Protein AF-A0A357D8L4-F1 (afdb_monomer_lite)

Foldseek 3Di:
DPPVVVCVVVVVLDDDKDWPAQDPPPRVPPTDIDGPDCSVVVVVVVVCVVPPPND

pLDDT: mean 92.93, std 10.93, range [50.53, 98.56]

Radius of gyration: 14.75 Å; chains: 1; bounding box: 34×18×35 Å

Secondary structure (DSSP, 8-state):
--HHHHHHHTGGG---EEEEE--SSSHHHH-EEEESSSHHHHHHHHHHHHSTT--

Structure (mmCIF, N/CA/C/O backbone):
data_AF-A0A357D8L4-F1
#
_entry.id   AF-A0A357D8L4-F1
#
loop_
_atom_site.group_PDB
_atom_site.id
_atom_site.type_symbol
_atom_site.label_atom_id
_atom_site.label_alt_id
_atom_site.label_comp_id
_atom_site.label_asym_id
_atom_site.label_entity_id
_atom_site.label_seq_id
_atom_site.pdbx_PDB_ins_code
_atom_site.Cartn_x
_atom_site.Cartn_y
_atom_site.Cartn_z
_atom_site.occupancy
_atom_site.B_iso_or_equiv
_atom_site.auth_seq_id
_atom_site.auth_comp_id
_atom_site.auth_asym_id
_atom_site.auth_atom_id
_atom_site.pdbx_PDB_model_num
ATOM 1 N N . ILE A 1 1 ? 7.806 8.524 -17.914 1.00 68.69 1 ILE A N 1
ATOM 2 C CA . ILE A 1 1 ? 6.915 7.376 -17.623 1.00 68.69 1 ILE A CA 1
ATOM 3 C C . ILE A 1 1 ? 5.854 7.843 -16.638 1.00 68.69 1 ILE A C 1
ATOM 5 O O . ILE A 1 1 ? 6.210 8.448 -15.630 1.00 68.69 1 ILE A O 1
ATOM 9 N N . ASP A 1 2 ? 4.575 7.643 -16.949 1.00 88.75 2 ASP A N 1
ATOM 10 C CA . ASP A 1 2 ? 3.491 7.936 -16.010 1.00 88.75 2 ASP A CA 1
ATOM 11 C C . ASP A 1 2 ? 3.461 6.845 -14.928 1.00 88.75 2 ASP A C 1
ATOM 13 O O . ASP A 1 2 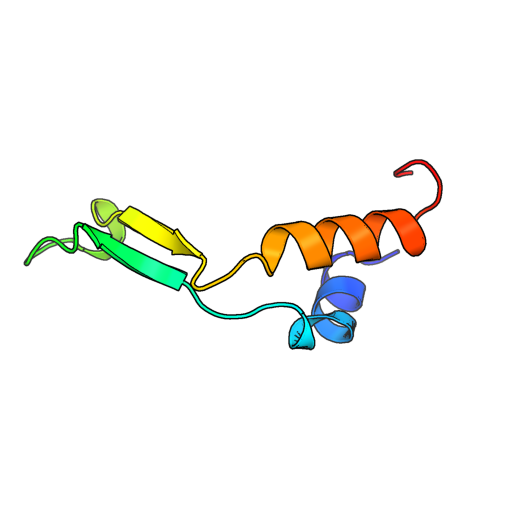? 3.212 5.672 -15.209 1.00 88.75 2 ASP A O 1
ATOM 17 N N . ARG A 1 3 ? 3.749 7.238 -13.683 1.00 90.19 3 ARG A N 1
ATOM 18 C CA . ARG A 1 3 ? 3.799 6.322 -12.536 1.00 90.19 3 ARG A CA 1
ATOM 19 C C . ARG A 1 3 ? 2.428 5.725 -12.217 1.00 90.19 3 ARG A C 1
ATOM 21 O O . ARG A 1 3 ? 2.375 4.591 -11.757 1.00 90.19 3 ARG A O 1
ATOM 28 N N . MET A 1 4 ? 1.338 6.452 -12.471 1.00 93.00 4 MET A N 1
ATOM 29 C CA . MET A 1 4 ? -0.020 5.949 -12.257 1.00 93.00 4 MET A CA 1
ATOM 30 C C . MET A 1 4 ? -0.384 4.900 -13.303 1.00 93.00 4 MET A C 1
ATOM 32 O O . MET A 1 4 ? -0.957 3.869 -12.953 1.00 93.00 4 MET A O 1
ATOM 36 N N . LEU A 1 5 ? -0.004 5.127 -14.564 1.00 95.69 5 LEU A N 1
ATOM 37 C CA . LEU A 1 5 ? -0.206 4.147 -15.630 1.00 95.69 5 LEU A CA 1
ATOM 38 C C . LEU A 1 5 ? 0.603 2.869 -15.367 1.00 95.69 5 LEU A C 1
ATOM 40 O O . LEU A 1 5 ? 0.028 1.783 -15.361 1.00 95.69 5 LEU A O 1
ATOM 44 N N . TRP A 1 6 ? 1.896 2.997 -15.043 1.00 95.56 6 TRP A N 1
ATOM 45 C CA . TRP A 1 6 ? 2.744 1.847 -14.702 1.00 95.56 6 TRP A CA 1
ATOM 46 C C . TRP A 1 6 ? 2.201 1.071 -13.493 1.00 95.56 6 TRP A C 1
ATOM 48 O O . TRP A 1 6 ? 2.151 -0.160 -13.505 1.00 95.56 6 TRP A O 1
ATOM 58 N N . LEU A 1 7 ? 1.740 1.777 -12.452 1.00 95.50 7 LEU A N 1
ATOM 59 C CA . LEU A 1 7 ? 1.154 1.140 -11.272 1.00 95.50 7 LEU A CA 1
ATOM 60 C C . LEU A 1 7 ? -0.143 0.399 -11.621 1.00 95.50 7 LEU A C 1
ATOM 62 O O . LEU A 1 7 ? -0.375 -0.699 -11.121 1.00 95.50 7 LEU A O 1
ATOM 66 N N . TYR A 1 8 ? -0.977 0.965 -12.498 1.00 96.38 8 TYR A N 1
ATOM 67 C CA . TYR A 1 8 ? -2.198 0.314 -12.972 1.00 96.38 8 TYR A CA 1
ATOM 68 C C . TYR A 1 8 ? -1.904 -0.958 -13.783 1.00 96.38 8 TYR A C 1
ATOM 70 O O . TYR A 1 8 ? -2.586 -1.976 -13.611 1.00 96.38 8 TYR A O 1
ATOM 78 N N . GLU A 1 9 ? -0.875 -0.945 -14.628 1.00 96.94 9 GLU A N 1
ATOM 79 C CA . GLU A 1 9 ? -0.411 -2.123 -15.371 1.00 96.94 9 GLU A CA 1
ATOM 80 C C . GLU A 1 9 ? 0.103 -3.220 -14.427 1.00 96.94 9 GLU A C 1
ATOM 82 O O . GLU A 1 9 ? -0.233 -4.396 -14.593 1.00 96.94 9 GLU A O 1
ATOM 87 N N . ASN A 1 10 ? 0.811 -2.827 -13.365 1.00 97.38 10 ASN A N 1
ATOM 88 C CA . ASN A 1 10 ? 1.391 -3.724 -12.364 1.00 97.38 10 ASN A CA 1
ATOM 89 C C . ASN A 1 10 ? 0.479 -4.008 -11.157 1.00 97.38 10 ASN A C 1
ATOM 91 O O . ASN A 1 10 ? 0.891 -4.701 -10.228 1.00 97.38 10 ASN A O 1
ATOM 95 N N . ARG A 1 11 ? -0.783 -3.553 -11.162 1.00 97.38 11 ARG A N 1
ATOM 96 C CA . ARG A 1 11 ? -1.716 -3.652 -10.015 1.00 97.38 11 ARG A CA 1
ATOM 97 C C . ARG A 1 11 ? -1.943 -5.069 -9.484 1.00 97.38 11 ARG A C 1
ATOM 99 O O . ARG A 1 11 ? -2.381 -5.230 -8.357 1.00 97.38 11 ARG A O 1
ATOM 106 N N . LYS A 1 12 ? -1.652 -6.099 -10.286 1.00 97.75 12 LYS A N 1
ATOM 107 C CA . LYS A 1 12 ? -1.722 -7.511 -9.872 1.00 97.75 12 LYS A CA 1
ATOM 108 C C . LYS A 1 12 ? -0.688 -7.873 -8.803 1.00 97.75 12 LYS A C 1
ATOM 110 O O . LYS A 1 12 ? -0.873 -8.861 -8.108 1.00 97.75 12 LYS A O 1
ATOM 115 N N . LEU A 1 13 ? 0.388 -7.093 -8.701 1.00 97.44 13 LEU A N 1
ATOM 116 C CA . LEU A 1 13 ? 1.372 -7.202 -7.630 1.00 97.44 13 LEU A CA 1
ATOM 117 C C . LEU A 1 13 ? 0.889 -6.553 -6.336 1.00 97.44 13 LEU A C 1
ATOM 119 O O . LEU A 1 13 ? 1.541 -6.739 -5.325 1.00 97.44 13 LEU A O 1
ATOM 123 N N . ILE A 1 14 ? -0.186 -5.760 -6.358 1.00 96.50 14 ILE A N 1
ATOM 124 C CA . ILE A 1 14 ? -0.707 -5.073 -5.178 1.00 96.50 14 ILE A CA 1
ATOM 125 C C . ILE A 1 14 ? -1.775 -5.961 -4.556 1.00 96.50 14 ILE A C 1
ATOM 127 O O . ILE A 1 14 ? -2.803 -6.241 -5.171 1.00 96.50 14 ILE A O 1
ATOM 131 N N . GLU A 1 15 ? -1.527 -6.388 -3.327 1.00 97.06 15 GLU A N 1
ATOM 132 C CA . GLU A 1 15 ? -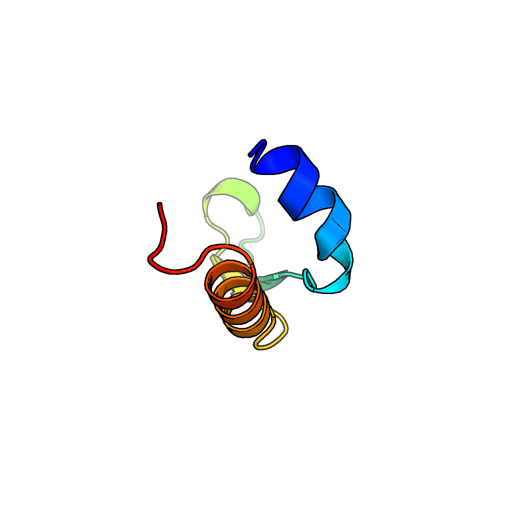2.501 -7.135 -2.543 1.00 97.06 15 GLU A CA 1
ATOM 133 C C . GLU A 1 15 ? -3.203 -6.197 -1.543 1.00 97.06 15 GLU A C 1
ATOM 135 O O . GLU A 1 15 ? -3.391 -5.008 -1.799 1.00 97.06 15 GLU A O 1
ATOM 140 N N . GLY A 1 16 ? -3.655 -6.727 -0.409 1.00 97.12 16 GLY A N 1
ATOM 141 C CA . GLY A 1 16 ? -4.419 -5.973 0.577 1.00 97.12 16 GLY A CA 1
ATOM 142 C C . GLY A 1 16 ? -3.596 -5.377 1.717 1.00 97.12 16 GLY A C 1
ATOM 143 O O . GLY A 1 16 ? -2.399 -5.630 1.904 1.00 97.12 16 GLY A O 1
ATOM 144 N N . LEU A 1 17 ? -4.322 -4.623 2.535 1.00 98.38 17 LEU A N 1
ATOM 145 C CA . LEU A 1 17 ? -3.935 -4.232 3.881 1.00 98.38 17 LEU A CA 1
ATOM 146 C C . LEU A 1 17 ? -4.912 -4.868 4.873 1.00 98.38 17 LEU A C 1
ATOM 148 O O . LEU A 1 17 ? -6.078 -5.087 4.545 1.00 98.38 17 LEU A O 1
ATOM 152 N N . THR A 1 18 ? -4.444 -5.128 6.087 1.00 98.00 18 THR A N 1
ATOM 153 C CA . THR A 1 18 ? -5.275 -5.580 7.206 1.00 98.00 18 THR A CA 1
ATOM 154 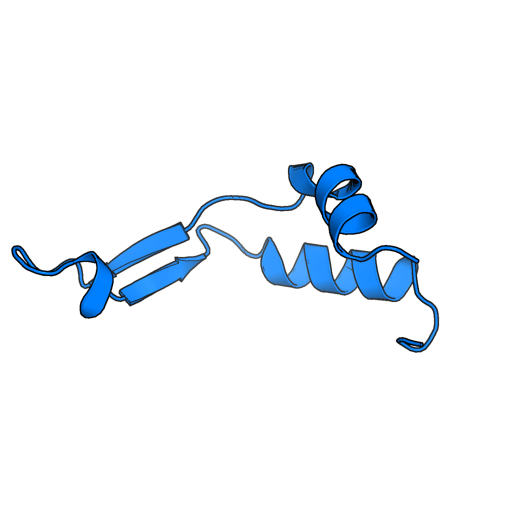C C . THR A 1 18 ? -5.028 -4.715 8.433 1.00 98.00 18 THR A C 1
ATOM 156 O O . THR A 1 18 ? -3.930 -4.180 8.602 1.00 98.00 18 THR A O 1
ATOM 159 N N . PHE A 1 19 ? -6.034 -4.565 9.293 1.00 98.25 19 PHE A N 1
ATOM 160 C CA . PHE A 1 19 ? -5.868 -3.853 10.555 1.00 98.25 19 PHE A CA 1
ATOM 161 C C . PHE A 1 19 ? -4.999 -4.652 11.526 1.00 98.25 19 PHE A C 1
ATOM 163 O O . PHE A 1 19 ? -5.212 -5.841 11.747 1.00 98.25 19 PHE A O 1
ATOM 170 N N . VAL A 1 20 ? -4.028 -3.968 12.129 1.00 98.12 20 VAL A N 1
ATOM 171 C CA . VAL A 1 20 ? -3.319 -4.445 13.331 1.00 98.12 20 VAL A CA 1
ATOM 172 C C . VAL A 1 20 ? -3.889 -3.830 14.597 1.00 98.12 20 VAL A C 1
ATOM 174 O O . VAL A 1 20 ? -3.797 -4.411 15.671 1.00 98.12 20 VAL A O 1
ATOM 177 N N . GLU A 1 21 ? -4.502 -2.659 14.457 1.00 98.12 21 GLU A N 1
ATOM 178 C CA . GLU A 1 21 ? -5.213 -1.957 15.511 1.00 98.12 21 GLU A CA 1
ATOM 179 C C . GLU A 1 21 ? -6.424 -1.287 14.860 1.00 98.12 21 GLU A C 1
ATOM 181 O O . GLU A 1 21 ? -6.259 -0.387 14.036 1.00 98.12 21 GLU A O 1
ATOM 186 N N . GLU A 1 22 ? -7.631 -1.751 15.187 1.00 97.88 22 GLU A N 1
ATOM 187 C CA . GLU A 1 22 ? -8.888 -1.200 14.666 1.00 97.88 22 GLU A CA 1
ATOM 188 C C . GLU A 1 22 ? -9.740 -0.651 15.822 1.00 97.88 22 GLU A C 1
ATOM 190 O O . GLU A 1 22 ? -10.486 -1.398 16.459 1.00 97.88 22 GLU A O 1
ATOM 195 N N . PRO A 1 23 ? -9.631 0.653 16.135 1.00 97.31 23 PRO A N 1
ATOM 196 C CA . PRO A 1 23 ? -10.487 1.294 17.125 1.00 97.31 23 PRO A CA 1
ATOM 197 C C . PRO A 1 23 ? -11.967 1.228 16.725 1.00 97.31 23 PRO A C 1
ATOM 199 O O . PRO A 1 23 ? -12.312 1.334 15.550 1.00 97.31 23 PRO A O 1
ATOM 202 N N . SER A 1 24 ? -12.864 1.130 17.708 1.00 96.88 24 SER A N 1
ATOM 203 C CA . SER A 1 24 ? -14.315 1.054 17.465 1.00 96.88 24 SER A CA 1
ATOM 204 C C . SER A 1 24 ? -14.911 2.332 16.859 1.00 96.88 24 SER A C 1
ATOM 206 O O . SER A 1 24 ? -15.961 2.287 16.221 1.00 96.88 24 SER A O 1
ATOM 208 N N . VAL A 1 25 ? -14.239 3.473 17.032 1.00 97.12 25 VAL A N 1
ATOM 209 C CA . VAL A 1 25 ? -14.602 4.772 16.455 1.00 97.12 25 VAL A CA 1
ATOM 210 C C . VAL A 1 25 ? -13.388 5.393 15.779 1.00 97.12 25 VAL A C 1
ATOM 212 O O . VAL A 1 25 ? -12.255 5.160 16.187 1.00 97.12 25 VAL A O 1
ATOM 215 N N . LEU A 1 26 ? -13.613 6.206 14.744 1.00 97.44 26 LEU A N 1
ATOM 216 C CA . LEU A 1 26 ? -12.542 6.913 14.027 1.00 97.44 26 LEU A CA 1
ATOM 217 C C . LEU A 1 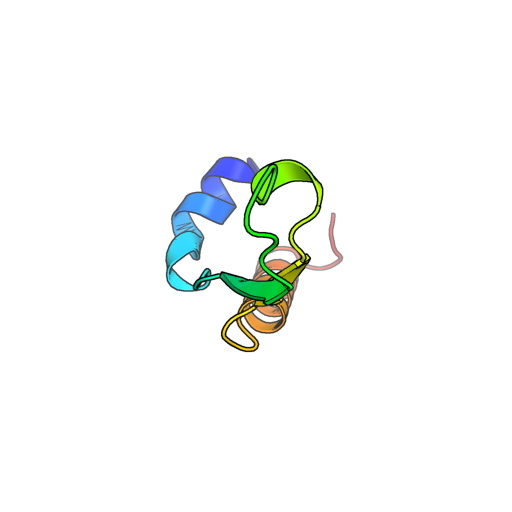26 ? -11.433 5.979 13.486 1.00 97.44 26 LEU A C 1
ATOM 219 O O . LEU A 1 26 ? -10.284 6.392 13.339 1.00 97.44 26 LEU A O 1
ATOM 223 N N . ARG A 1 27 ? -11.781 4.732 13.131 1.00 97.19 27 ARG A N 1
ATOM 224 C CA . ARG A 1 27 ? -10.830 3.705 12.659 1.00 97.19 27 ARG A CA 1
ATOM 225 C C . ARG A 1 27 ? -9.990 4.113 11.450 1.00 97.19 27 ARG A C 1
ATOM 227 O O . ARG A 1 27 ? -8.869 3.655 11.306 1.00 97.19 27 ARG A O 1
ATOM 234 N N . PHE A 1 28 ? -10.506 4.987 10.589 1.00 97.00 28 PHE A N 1
ATOM 235 C CA . PHE A 1 28 ? -9.760 5.484 9.430 1.00 97.00 28 PHE A CA 1
ATOM 236 C C . PHE A 1 28 ? -8.700 6.529 9.804 1.00 97.00 28 PHE A C 1
ATOM 238 O O . PHE A 1 28 ? -7.775 6.749 9.033 1.00 97.00 28 PHE A O 1
ATOM 2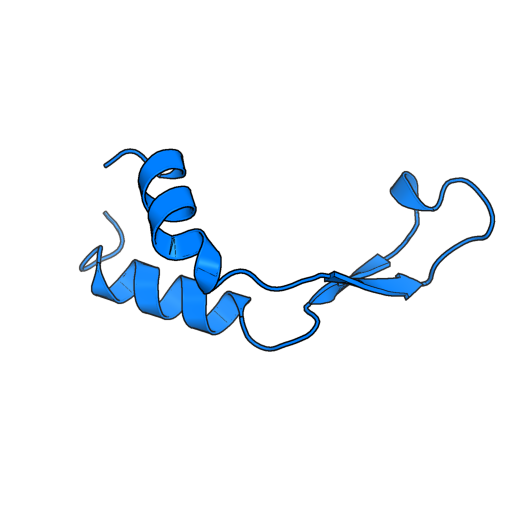45 N N . PHE A 1 29 ? -8.838 7.166 10.971 1.00 97.00 29 PHE A N 1
ATOM 246 C CA . PHE A 1 29 ? -7.905 8.180 11.462 1.00 97.00 29 PHE A CA 1
ATOM 247 C C . PHE A 1 29 ? -6.855 7.591 12.404 1.00 97.00 29 PHE A C 1
ATOM 249 O O . PHE A 1 29 ? -5.689 7.961 12.317 1.00 97.00 29 PHE A O 1
ATOM 256 N N . PHE A 1 30 ? -7.262 6.686 13.300 1.00 96.75 30 PHE A N 1
ATOM 257 C CA . PHE A 1 30 ? -6.378 6.128 14.333 1.00 96.75 30 PHE A CA 1
ATOM 258 C C . PHE A 1 30 ? -6.022 4.658 14.130 1.00 96.75 30 PHE A C 1
ATOM 260 O O . PHE A 1 30 ? -5.119 4.155 14.794 1.00 96.75 30 PHE A O 1
ATOM 267 N N . GLY A 1 31 ? -6.723 3.959 13.238 1.00 97.94 31 GLY A N 1
ATOM 268 C CA . GLY A 1 31 ? -6.427 2.564 12.960 1.00 97.94 31 GLY A CA 1
ATOM 269 C C . GLY A 1 31 ? -5.065 2.406 12.297 1.00 97.94 31 GLY A C 1
ATOM 270 O O . GLY A 1 31 ? -4.647 3.222 11.474 1.00 97.94 31 GLY A O 1
ATOM 271 N N . LYS A 1 32 ? -4.374 1.328 12.653 1.00 98.25 32 LYS A N 1
ATOM 272 C CA . LYS A 1 32 ? -3.088 0.956 12.064 1.00 98.25 32 LYS A CA 1
ATOM 273 C C . LYS A 1 32 ? -3.297 -0.214 11.122 1.00 98.25 32 LYS A C 1
ATOM 275 O O . LYS A 1 32 ? -3.986 -1.177 11.462 1.00 98.25 32 LYS A O 1
ATOM 280 N N . LEU A 1 33 ? -2.663 -0.140 9.961 1.00 98.56 33 LEU A N 1
ATOM 281 C CA . LEU A 1 33 ? -2.717 -1.165 8.929 1.00 98.56 33 LEU A CA 1
ATOM 282 C C . LEU A 1 33 ? -1.337 -1.791 8.730 1.00 98.56 33 LEU A C 1
ATOM 284 O O . LEU A 1 33 ? -0.319 -1.115 8.872 1.00 98.56 33 LEU A O 1
ATOM 288 N N . GLN A 1 34 ? -1.318 -3.061 8.338 1.00 98.25 34 GLN A N 1
ATOM 289 C CA . GLN A 1 34 ? -0.139 -3.735 7.804 1.00 98.25 34 GLN A CA 1
ATOM 290 C C . GLN A 1 34 ? -0.454 -4.379 6.445 1.00 98.25 34 GLN A C 1
ATOM 292 O O . GLN A 1 34 ? -1.616 -4.705 6.183 1.00 98.25 34 GLN A O 1
ATOM 297 N N . PRO A 1 35 ? 0.552 -4.590 5.580 1.00 98.25 35 PRO A N 1
ATOM 298 C CA . PRO A 1 35 ? 0.409 -5.418 4.384 1.00 98.25 35 PRO A CA 1
ATOM 299 C C . PRO A 1 35 ? -0.043 -6.837 4.732 1.00 98.25 35 PRO A C 1
ATOM 301 O O . PRO A 1 35 ? 0.396 -7.392 5.736 1.00 98.25 35 PRO A O 1
ATOM 304 N N . ILE A 1 36 ? -0.880 -7.452 3.891 1.00 98.19 36 ILE A N 1
ATOM 305 C CA . ILE A 1 36 ? -1.251 -8.869 4.078 1.00 98.19 36 ILE A CA 1
ATOM 306 C C . ILE A 1 36 ? -0.153 -9.848 3.630 1.00 98.19 36 ILE A C 1
ATOM 308 O O . ILE A 1 36 ? -0.260 -11.045 3.883 1.00 98.19 36 ILE A O 1
ATOM 312 N N . SER A 1 37 ? 0.889 -9.350 2.962 1.00 97.88 37 SER A N 1
ATOM 313 C CA . SER A 1 37 ? 2.020 -10.127 2.450 1.00 97.88 37 SER A CA 1
ATOM 314 C C . SER A 1 37 ? 3.222 -9.220 2.140 1.00 97.88 37 SER A C 1
ATOM 316 O O . SER A 1 37 ? 3.218 -8.025 2.432 1.00 97.88 37 SER A O 1
ATOM 318 N N . ASP A 1 38 ? 4.247 -9.779 1.500 1.00 98.06 38 ASP A N 1
ATOM 319 C CA . ASP A 1 38 ? 5.457 -9.099 1.025 1.00 98.06 38 ASP A CA 1
ATOM 320 C C . ASP A 1 38 ? 5.274 -8.341 -0.308 1.00 98.06 38 ASP A C 1
ATOM 322 O O . ASP A 1 38 ? 6.253 -7.950 -0.953 1.00 98.06 38 ASP A O 1
ATOM 326 N N . TRP A 1 39 ? 4.031 -8.118 -0.745 1.00 97.94 39 TRP A N 1
ATOM 327 C CA . TRP A 1 39 ? 3.701 -7.516 -2.040 1.00 97.94 39 TRP A CA 1
ATOM 328 C C . TRP A 1 39 ? 4.394 -6.169 -2.303 1.00 97.94 39 TRP A C 1
ATOM 330 O O . TRP A 1 39 ? 4.777 -5.867 -3.434 1.00 97.94 39 TRP A O 1
ATOM 340 N N . GLN A 1 40 ? 4.640 -5.381 -1.253 1.00 97.31 40 GLN A N 1
ATOM 341 C CA . GLN A 1 40 ? 5.361 -4.109 -1.346 1.00 97.31 40 GLN A CA 1
ATOM 342 C C . GLN A 1 40 ? 6.801 -4.302 -1.836 1.00 97.31 40 GLN A C 1
ATOM 344 O O . GLN A 1 40 ? 7.268 -3.569 -2.707 1.00 97.31 40 GLN A O 1
ATOM 349 N N . SER A 1 41 ? 7.501 -5.314 -1.319 1.00 97.44 41 SER A N 1
ATOM 350 C CA . SER A 1 41 ? 8.870 -5.640 -1.725 1.00 97.44 41 SER A CA 1
ATOM 351 C C . SER A 1 41 ? 8.919 -6.132 -3.170 1.00 97.44 41 SER A C 1
ATOM 353 O O . SER A 1 41 ? 9.802 -5.721 -3.923 1.00 97.44 41 SER A O 1
ATOM 355 N N . LYS A 1 42 ? 7.941 -6.948 -3.582 1.00 97.62 42 LYS A N 1
ATOM 356 C CA . LYS A 1 42 ? 7.795 -7.408 -4.973 1.00 97.62 42 LYS A CA 1
ATOM 357 C C . LYS A 1 42 ? 7.544 -6.244 -5.932 1.00 97.62 42 LYS A C 1
ATOM 359 O O . LYS A 1 42 ? 8.175 -6.178 -6.984 1.00 97.62 42 LYS A O 1
ATOM 364 N N . LEU A 1 43 ? 6.683 -5.298 -5.552 1.00 96.38 43 LEU A N 1
ATOM 365 C CA . LEU A 1 43 ? 6.417 -4.096 -6.342 1.00 96.38 43 LEU A CA 1
ATOM 366 C C . LEU A 1 43 ? 7.676 -3.228 -6.496 1.00 96.38 43 LEU A C 1
ATOM 368 O O . LEU A 1 43 ? 7.964 -2.766 -7.595 1.00 96.38 43 LEU A O 1
ATOM 372 N N . VAL A 1 44 ? 8.459 -3.047 -5.425 1.00 94.75 44 VAL A N 1
ATOM 373 C CA . VAL A 1 44 ? 9.738 -2.313 -5.475 1.00 94.75 44 VAL A CA 1
ATOM 374 C C . VAL A 1 44 ? 10.762 -3.025 -6.357 1.00 94.75 44 VAL A C 1
ATOM 376 O O . VAL A 1 44 ? 11.476 -2.364 -7.108 1.00 94.75 44 VAL A O 1
ATOM 379 N N . ALA A 1 45 ? 10.851 -4.354 -6.282 1.00 95.50 45 ALA A N 1
ATOM 380 C CA . ALA A 1 45 ? 11.734 -5.127 -7.150 1.00 95.50 45 ALA A CA 1
ATOM 381 C C . ALA A 1 45 ? 11.345 -4.957 -8.625 1.00 95.50 45 ALA A C 1
ATOM 383 O O . ALA A 1 45 ? 12.210 -4.647 -9.440 1.00 95.50 45 ALA A O 1
ATOM 384 N N . LYS A 1 46 ? 10.044 -5.056 -8.942 1.00 95.06 46 LYS A N 1
ATOM 385 C CA . LYS A 1 46 ? 9.541 -4.841 -10.303 1.00 95.06 46 LYS A CA 1
ATOM 386 C C . LYS A 1 46 ? 9.804 -3.420 -10.796 1.00 95.06 46 LYS A C 1
ATOM 388 O O . LYS A 1 46 ? 10.235 -3.221 -11.923 1.00 95.06 46 LYS A O 1
ATOM 393 N N . PHE A 1 47 ? 9.616 -2.432 -9.925 1.00 93.56 47 PHE A N 1
ATOM 394 C CA . PHE A 1 47 ? 9.945 -1.047 -10.240 1.00 93.56 47 PHE A CA 1
ATOM 395 C C . PHE A 1 47 ? 11.435 -0.873 -10.560 1.00 93.56 47 PHE A C 1
ATOM 397 O O . PHE A 1 47 ? 11.780 -0.204 -11.517 1.00 93.56 47 PHE A O 1
ATOM 404 N N . LYS A 1 48 ? 12.345 -1.491 -9.804 1.00 91.25 48 LYS A N 1
ATOM 405 C CA . LYS A 1 48 ? 13.787 -1.397 -10.094 1.00 91.25 48 LYS A CA 1
ATOM 406 C C . LYS A 1 48 ? 14.188 -2.105 -11.389 1.00 91.25 48 LYS A C 1
ATOM 408 O O . LYS A 1 48 ? 15.102 -1.644 -12.054 1.00 91.25 48 LYS A O 1
ATOM 413 N N . GLU A 1 49 ? 13.527 -3.212 -11.724 1.00 92.12 49 GLU A N 1
ATOM 414 C CA . GLU A 1 49 ? 13.736 -3.928 -12.989 1.00 92.12 49 GLU A CA 1
ATOM 415 C C . GLU A 1 49 ? 13.304 -3.079 -14.194 1.00 92.12 49 GLU A C 1
ATOM 417 O O . GLU A 1 49 ? 14.023 -2.999 -15.185 1.00 92.12 49 GLU A O 1
ATOM 422 N N . ASP A 1 50 ? 12.143 -2.424 -14.098 1.00 92.38 50 ASP A N 1
ATOM 423 C CA . ASP A 1 50 ? 11.579 -1.629 -15.196 1.00 92.38 50 ASP A CA 1
ATOM 424 C C . ASP A 1 50 ? 12.233 -0.245 -15.339 1.00 92.38 50 ASP A C 1
ATOM 426 O O . ASP A 1 50 ? 12.140 0.382 -16.396 1.00 92.38 50 ASP A O 1
ATOM 430 N N . PHE A 1 51 ? 12.880 0.241 -14.277 1.00 87.44 51 PHE A N 1
ATOM 431 C CA . PHE A 1 51 ? 13.513 1.555 -14.200 1.00 87.44 51 PHE A CA 1
ATOM 432 C C . PHE A 1 51 ? 14.959 1.403 -13.713 1.00 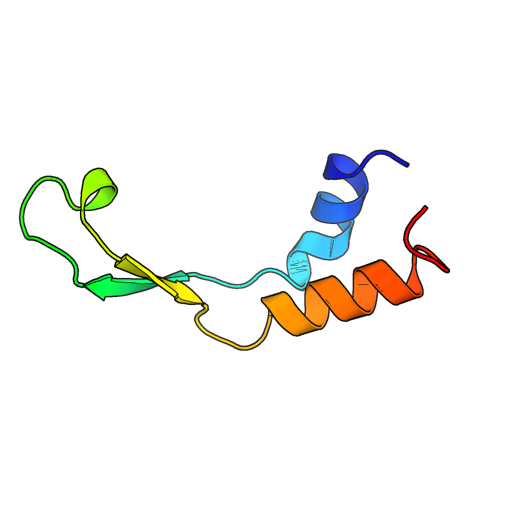87.44 51 PHE A C 1
ATOM 434 O O . PHE A 1 51 ? 15.259 1.574 -12.525 1.00 87.44 51 PHE A O 1
ATOM 441 N N . ASP A 1 52 ? 15.861 1.077 -14.636 1.00 65.44 52 ASP A N 1
ATOM 442 C CA . ASP A 1 52 ? 17.284 0.903 -14.347 1.00 65.44 52 ASP A CA 1
ATOM 443 C C . ASP A 1 52 ? 17.874 2.213 -13.769 1.00 65.44 52 ASP A C 1
ATOM 445 O O . ASP A 1 52 ? 17.875 3.255 -14.420 1.00 65.44 52 ASP A O 1
ATOM 449 N N . ASN A 1 53 ? 18.342 2.167 -12.515 1.00 57.31 53 ASN A N 1
ATOM 450 C CA . ASN A 1 53 ? 18.850 3.285 -11.689 1.00 57.31 53 ASN A CA 1
ATOM 451 C C . ASN A 1 53 ? 17.848 4.307 -11.112 1.00 57.31 53 ASN A C 1
ATOM 453 O O . ASN A 1 53 ? 18.273 5.327 -10.565 1.00 57.31 53 ASN A O 1
ATOM 457 N N . GLY A 1 54 ? 16.542 4.024 -11.105 1.00 57.00 54 GLY A N 1
ATOM 458 C CA . GLY A 1 54 ? 15.581 4.841 -10.345 1.00 57.00 54 GLY A CA 1
ATOM 459 C C . GLY A 1 54 ? 15.406 6.283 -10.847 1.00 57.00 54 GLY A C 1
ATOM 460 O O . GLY A 1 54 ? 14.927 7.133 -10.087 1.00 57.00 54 GLY A O 1
ATOM 461 N N . LEU A 1 55 ? 15.764 6.532 -12.113 1.00 50.53 55 LEU A N 1
ATOM 462 C CA . LEU A 1 55 ? 15.512 7.751 -12.886 1.00 50.53 55 LEU A CA 1
ATOM 463 C C . LEU A 1 55 ? 15.041 7.394 -14.298 1.00 50.53 55 LEU A C 1
ATOM 465 O O . LEU A 1 55 ? 15.745 6.612 -14.966 1.00 50.53 55 LEU A O 1
#

Sequence (55 aa):
IDRMLWLYENRKLIEGLTFVEEPSVLRFFFGKLQPISDWQSKLVAKFKEDFDNGL